Protein AF-A0A382ND07-F1 (afdb_monomer_lite)

Structure (mmCIF, N/CA/C/O backbone):
data_AF-A0A382ND07-F1
#
_entry.id   AF-A0A382ND07-F1
#
loop_
_atom_site.group_PDB
_atom_site.id
_atom_site.type_symbol
_atom_site.label_atom_id
_atom_site.label_alt_id
_atom_site.label_comp_id
_atom_site.label_asym_id
_atom_site.label_entity_id
_atom_site.label_seq_id
_atom_site.pdbx_PDB_ins_code
_atom_site.Cartn_x
_atom_site.Cartn_y
_atom_site.Cartn_z
_atom_site.occupancy
_atom_site.B_iso_or_equiv
_atom_site.auth_seq_id
_atom_site.auth_comp_id
_atom_site.auth_asym_id
_atom_site.auth_atom_id
_atom_site.pdbx_PDB_model_num
ATOM 1 N N . GLU A 1 1 ? 0.947 -8.291 6.472 1.00 79.94 1 GLU A N 1
ATOM 2 C CA . GLU A 1 1 ? 1.485 -8.394 7.854 1.00 79.94 1 GLU A CA 1
ATOM 3 C C . GLU A 1 1 ? 1.399 -7.100 8.661 1.00 79.94 1 GLU A C 1
ATOM 5 O O . GLU A 1 1 ? 1.062 -7.160 9.836 1.00 79.94 1 GLU A O 1
ATOM 10 N N . LYS A 1 2 ? 1.708 -5.933 8.076 1.00 93.88 2 LYS A N 1
ATOM 11 C CA . LYS A 1 2 ? 1.657 -4.646 8.796 1.00 93.88 2 LYS A CA 1
ATOM 12 C C . LYS A 1 2 ? 0.270 -4.010 8.889 1.00 93.88 2 LYS A C 1
ATOM 14 O O . LYS A 1 2 ? 0.090 -3.096 9.678 1.00 93.88 2 LYS A O 1
ATOM 19 N N . VAL A 1 3 ? -0.705 -4.485 8.122 1.00 98.25 3 VAL A N 1
ATOM 20 C CA . VAL A 1 3 ? -2.066 -3.942 8.151 1.00 98.25 3 VAL A CA 1
ATOM 21 C C . VAL A 1 3 ? -2.791 -4.459 9.393 1.00 98.25 3 VAL A C 1
ATOM 23 O O . VAL A 1 3 ? -3.124 -5.639 9.455 1.00 98.25 3 VAL A O 1
ATOM 26 N N . LYS A 1 4 ? -2.977 -3.579 10.379 1.00 98.56 4 LYS A N 1
ATOM 27 C CA . LYS A 1 4 ? -3.792 -3.766 11.589 1.00 98.56 4 LYS A CA 1
ATOM 28 C C . LYS A 1 4 ? -4.009 -2.420 12.274 1.00 98.56 4 LYS A C 1
ATOM 30 O O . LYS A 1 4 ? -3.319 -1.449 11.960 1.00 98.56 4 LYS A O 1
ATOM 35 N N . GLU A 1 5 ? -4.931 -2.371 13.225 1.00 98.56 5 GLU A N 1
ATOM 36 C CA . GLU A 1 5 ? -5.180 -1.170 14.019 1.00 98.56 5 GLU A CA 1
ATOM 37 C C . GLU A 1 5 ? -3.916 -0.629 14.707 1.00 98.56 5 GLU A C 1
ATOM 39 O O . GLU A 1 5 ? -3.056 -1.375 15.183 1.00 98.56 5 GLU A O 1
ATOM 44 N N . GLY A 1 6 ? -3.814 0.700 14.757 1.00 98.38 6 GLY A N 1
ATOM 45 C CA . GLY A 1 6 ? -2.758 1.410 15.470 1.00 98.38 6 GLY A CA 1
ATOM 46 C C . GLY A 1 6 ? -1.430 1.486 14.719 1.00 98.38 6 GLY A C 1
ATOM 47 O O . GLY A 1 6 ? -0.508 2.141 15.200 1.00 98.38 6 GLY A O 1
ATOM 48 N N . VAL A 1 7 ? -1.311 0.854 13.548 1.00 98.50 7 VAL A N 1
ATOM 49 C CA . VAL A 1 7 ? -0.103 0.950 12.722 1.00 98.50 7 VAL A CA 1
ATOM 50 C C . VAL A 1 7 ? -0.110 2.267 11.941 1.00 98.50 7 VAL A C 1
ATOM 52 O O . VAL A 1 7 ? -1.093 2.548 11.248 1.00 98.50 7 VAL A O 1
ATOM 55 N N . PRO A 1 8 ? 0.961 3.082 12.020 1.00 98.50 8 PRO A N 1
ATOM 56 C CA . PRO A 1 8 ? 1.132 4.230 11.141 1.00 98.50 8 PRO A CA 1
ATOM 57 C C . PRO A 1 8 ? 1.068 3.796 9.679 1.00 98.50 8 PRO A C 1
ATOM 59 O O . PRO A 1 8 ? 1.728 2.842 9.272 1.00 98.50 8 PRO A O 1
ATOM 62 N N . ASN A 1 9 ? 0.313 4.508 8.855 1.00 98.38 9 ASN A N 1
ATOM 63 C CA . ASN A 1 9 ? 0.144 4.117 7.455 1.00 98.38 9 ASN A CA 1
ATOM 64 C C . ASN A 1 9 ? 1.471 4.147 6.675 1.00 98.38 9 ASN A C 1
ATOM 66 O O . ASN A 1 9 ? 1.676 3.346 5.762 1.00 98.38 9 ASN A O 1
ATOM 70 N N . ALA A 1 10 ? 2.390 5.033 7.069 1.00 98.38 10 ALA A N 1
ATOM 71 C CA . ALA A 1 10 ? 3.747 5.089 6.537 1.00 98.38 10 ALA A CA 1
ATOM 72 C C . ALA A 1 10 ? 4.548 3.798 6.800 1.00 98.38 10 ALA A C 1
ATOM 74 O O . ALA A 1 10 ? 5.383 3.429 5.977 1.00 98.38 10 ALA A O 1
ATOM 75 N N . ASP A 1 11 ? 4.267 3.067 7.884 1.00 98.56 11 ASP A N 1
ATOM 76 C CA . ASP A 1 11 ? 4.943 1.799 8.190 1.00 98.56 11 ASP A CA 1
ATOM 77 C C . ASP A 1 11 ? 4.486 0.672 7.255 1.00 98.56 11 ASP A C 1
ATOM 79 O O . ASP A 1 11 ? 5.263 -0.235 6.948 1.00 98.56 11 ASP A O 1
ATOM 83 N N . VAL A 1 12 ? 3.235 0.722 6.780 1.00 98.38 12 VAL A N 1
ATOM 84 C CA . VAL A 1 12 ? 2.748 -0.203 5.745 1.00 98.38 12 VAL A CA 1
ATOM 85 C C . VAL A 1 12 ? 3.488 0.052 4.435 1.00 98.38 12 VAL A C 1
ATOM 87 O O . VAL A 1 12 ? 3.984 -0.892 3.823 1.00 98.38 12 VAL A O 1
ATOM 90 N N . ASP A 1 13 ? 3.631 1.322 4.047 1.00 98.50 13 ASP A N 1
ATOM 91 C CA . ASP A 1 13 ? 4.364 1.701 2.837 1.00 98.50 13 ASP A CA 1
ATOM 92 C C . ASP A 1 13 ? 5.856 1.355 2.922 1.00 98.50 13 ASP A C 1
ATOM 94 O O . ASP A 1 13 ? 6.421 0.762 2.001 1.00 98.50 13 ASP A O 1
ATOM 98 N N . SER A 1 14 ? 6.484 1.645 4.063 1.00 98.06 14 SER A N 1
ATOM 99 C CA . SER A 1 14 ? 7.884 1.309 4.321 1.00 98.06 14 SER A CA 1
ATOM 100 C C . SER A 1 14 ? 8.135 -0.195 4.224 1.00 98.06 14 SER A C 1
ATOM 102 O O . SER A 1 14 ? 9.132 -0.598 3.629 1.00 98.06 14 SER A O 1
ATOM 104 N N . ALA A 1 15 ? 7.222 -1.035 4.722 1.00 97.94 15 ALA A N 1
ATOM 105 C CA . ALA A 1 15 ? 7.379 -2.484 4.635 1.00 97.94 15 ALA A CA 1
ATOM 106 C C . ALA A 1 15 ? 7.443 -2.990 3.185 1.00 97.94 15 ALA A C 1
ATOM 108 O O . ALA A 1 15 ? 8.259 -3.857 2.882 1.00 97.94 15 ALA A O 1
ATOM 109 N N . CYS A 1 16 ? 6.638 -2.432 2.278 1.00 97.56 16 CYS A N 1
ATOM 110 C CA . CYS A 1 1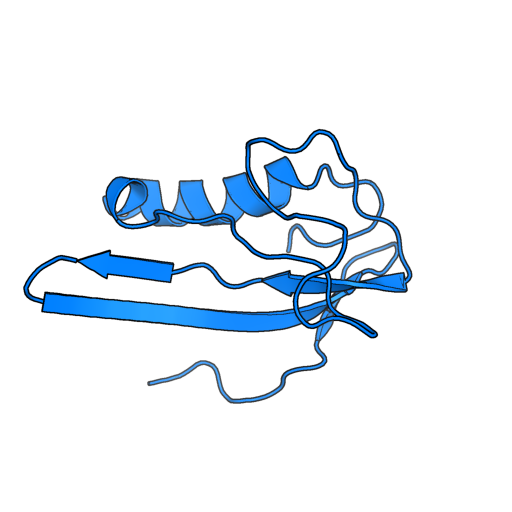6 ? 6.722 -2.760 0.855 1.00 97.56 16 CYS A CA 1
ATOM 111 C C . CYS A 1 16 ? 7.996 -2.197 0.207 1.00 97.56 16 CYS A C 1
ATOM 113 O O . CYS A 1 16 ? 8.670 -2.900 -0.549 1.00 97.56 16 CYS A O 1
ATOM 115 N N . ARG A 1 17 ? 8.358 -0.947 0.520 1.00 97.75 17 ARG A N 1
ATOM 116 C CA . ARG A 1 17 ? 9.558 -0.304 -0.037 1.00 97.75 17 ARG A CA 1
ATOM 117 C C . ARG A 1 17 ? 10.849 -1.002 0.358 1.00 97.75 17 ARG A C 1
ATOM 119 O O . ARG A 1 17 ? 11.714 -1.146 -0.499 1.00 97.75 17 ARG A O 1
ATOM 126 N N . GLU A 1 18 ? 10.996 -1.439 1.607 1.00 98.00 18 GLU A N 1
ATOM 127 C CA . GLU A 1 18 ? 12.226 -2.104 2.056 1.00 98.00 18 GLU A CA 1
ATOM 128 C C . GLU A 1 18 ? 12.437 -3.445 1.335 1.00 98.00 18 GLU A C 1
ATOM 130 O O . GLU A 1 18 ? 13.544 -3.702 0.872 1.00 98.00 18 GLU A O 1
ATOM 135 N N . VAL A 1 19 ? 11.377 -4.228 1.092 1.00 97.56 19 VAL A N 1
ATOM 136 C CA . VAL A 1 19 ? 11.466 -5.459 0.278 1.00 97.56 19 VAL A CA 1
ATOM 137 C C . VAL A 1 19 ? 11.962 -5.156 -1.140 1.00 97.56 19 VAL A C 1
ATOM 139 O O . VAL A 1 19 ? 12.851 -5.829 -1.661 1.00 97.56 19 VAL A O 1
ATOM 142 N N . LEU A 1 20 ? 11.420 -4.114 -1.777 1.00 97.44 20 LEU A N 1
ATOM 143 C 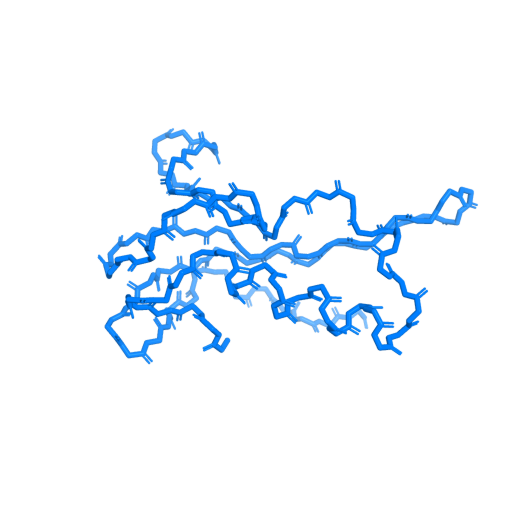CA . LEU A 1 20 ? 11.838 -3.724 -3.127 1.00 97.44 20 LEU A CA 1
ATOM 144 C C . LEU A 1 20 ? 13.249 -3.131 -3.150 1.00 97.44 20 LEU A C 1
ATOM 146 O O . LEU A 1 20 ? 13.995 -3.347 -4.101 1.00 97.44 20 LEU A O 1
ATOM 150 N N . LYS A 1 21 ? 13.647 -2.417 -2.101 1.00 97.81 21 LYS A N 1
ATOM 151 C CA . LYS A 1 21 ? 14.997 -1.875 -1.934 1.00 97.81 21 LYS A CA 1
ATOM 152 C C . LYS A 1 21 ? 16.042 -2.970 -1.777 1.00 97.81 21 LYS A C 1
ATOM 154 O O . LYS A 1 21 ? 17.077 -2.888 -2.432 1.00 97.81 21 LYS A O 1
ATOM 159 N N . GLU A 1 22 ? 15.764 -4.004 -0.987 1.00 98.06 22 GLU A N 1
ATOM 160 C CA . GLU A 1 22 ? 16.626 -5.188 -0.870 1.00 98.06 22 GLU A CA 1
ATOM 161 C C . GLU A 1 22 ? 16.806 -5.901 -2.219 1.00 98.06 22 GLU A C 1
ATOM 163 O O . GLU A 1 22 ? 17.886 -6.410 -2.514 1.00 98.06 22 GLU A O 1
ATOM 168 N N . ALA A 1 23 ? 15.784 -5.860 -3.080 1.00 97.12 23 ALA A N 1
ATOM 169 C CA . ALA A 1 23 ? 15.841 -6.366 -4.451 1.00 97.12 23 ALA A CA 1
ATOM 170 C C . ALA A 1 23 ? 16.475 -5.390 -5.470 1.00 97.12 23 ALA A C 1
ATOM 172 O O . ALA A 1 23 ? 16.567 -5.722 -6.651 1.00 97.12 23 ALA A O 1
ATOM 173 N N . GLY A 1 24 ? 16.901 -4.190 -5.056 1.00 97.75 24 GLY A N 1
ATOM 174 C CA . GLY A 1 24 ? 17.469 -3.172 -5.951 1.00 97.75 24 GLY A CA 1
ATOM 175 C C . GLY A 1 24 ? 16.443 -2.454 -6.840 1.00 97.75 24 GLY A C 1
ATOM 176 O O . GLY A 1 24 ? 16.814 -1.869 -7.854 1.00 97.75 24 GLY A O 1
ATOM 177 N N . LEU A 1 25 ? 15.161 -2.491 -6.473 1.00 97.31 25 LEU A N 1
ATOM 178 C CA . LEU A 1 25 ? 14.025 -1.974 -7.248 1.00 97.31 25 LEU A CA 1
ATOM 179 C C . LEU A 1 25 ? 13.348 -0.747 -6.612 1.00 97.31 25 LEU A C 1
ATOM 181 O O . LEU A 1 25 ? 12.293 -0.328 -7.083 1.00 97.31 25 LEU A O 1
ATOM 185 N N . ALA A 1 26 ? 13.927 -0.156 -5.560 1.00 95.25 26 ALA A N 1
ATOM 186 C CA . ALA A 1 26 ? 13.317 0.961 -4.823 1.00 95.25 26 ALA A CA 1
ATOM 187 C C . ALA A 1 26 ? 12.893 2.133 -5.727 1.00 95.25 26 ALA A C 1
ATOM 189 O O . ALA A 1 26 ? 11.762 2.601 -5.636 1.00 95.25 26 ALA A O 1
ATOM 190 N N . GLU A 1 27 ? 13.778 2.562 -6.631 1.00 96.56 27 GLU A N 1
ATOM 191 C CA . GLU A 1 27 ? 13.533 3.696 -7.538 1.00 96.56 27 GLU A CA 1
ATOM 192 C C . GLU A 1 27 ? 12.434 3.412 -8.574 1.00 96.56 27 GLU A C 1
ATOM 194 O O . GLU A 1 27 ? 11.846 4.331 -9.139 1.00 96.56 27 GLU A O 1
ATOM 199 N N . ALA A 1 28 ? 12.132 2.135 -8.821 1.00 97.69 28 ALA A N 1
ATOM 200 C CA . ALA A 1 28 ? 11.098 1.716 -9.759 1.00 97.69 28 ALA A CA 1
ATOM 201 C C . ALA A 1 28 ? 9.697 1.633 -9.114 1.00 97.69 28 ALA A C 1
ATOM 203 O O . ALA A 1 28 ? 8.718 1.393 -9.825 1.00 97.69 28 ALA A O 1
ATOM 204 N N . PHE A 1 29 ? 9.582 1.858 -7.797 1.00 98.00 29 PHE A N 1
ATOM 205 C CA . PHE A 1 29 ? 8.313 1.930 -7.067 1.00 98.00 29 PHE A CA 1
ATOM 206 C C . PHE A 1 29 ? 7.909 3.382 -6.772 1.00 98.00 29 PHE A C 1
ATOM 208 O O . PHE A 1 29 ? 8.259 3.974 -5.748 1.00 98.00 29 PHE A O 1
ATOM 215 N N . THR A 1 30 ? 7.144 3.960 -7.696 1.00 96.44 30 THR A N 1
ATOM 216 C CA . THR A 1 30 ? 6.964 5.417 -7.826 1.00 96.44 30 THR A CA 1
ATOM 217 C C . THR A 1 30 ? 5.688 5.987 -7.202 1.00 96.44 30 THR A C 1
ATOM 219 O O . THR A 1 30 ? 5.480 7.198 -7.242 1.00 96.44 30 THR A O 1
ATOM 222 N N . HIS A 1 31 ? 4.830 5.155 -6.614 1.00 97.69 31 HIS A N 1
ATOM 223 C CA . HIS A 1 31 ? 3.573 5.570 -5.982 1.00 97.69 31 HIS A CA 1
ATOM 224 C C . HIS A 1 31 ? 3.486 5.071 -4.535 1.00 97.69 31 HIS A C 1
ATOM 226 O O . HIS A 1 31 ? 4.354 4.324 -4.088 1.00 97.69 31 HIS A O 1
ATOM 232 N N . GLY A 1 32 ? 2.472 5.514 -3.785 1.00 97.31 32 GLY A N 1
ATOM 233 C CA . GLY A 1 32 ? 2.180 4.973 -2.453 1.00 97.31 32 GLY A CA 1
ATOM 234 C C . GLY A 1 32 ? 1.727 3.514 -2.521 1.00 97.31 32 GLY A C 1
ATOM 235 O O . GLY A 1 32 ? 1.269 3.046 -3.558 1.00 97.31 32 GLY A O 1
ATOM 236 N N . THR A 1 33 ? 1.843 2.799 -1.412 1.00 98.38 33 THR A N 1
ATOM 237 C CA . THR A 1 33 ? 1.462 1.385 -1.306 1.00 98.38 33 THR A CA 1
ATOM 238 C C . THR A 1 33 ? -0.042 1.136 -1.380 1.00 98.38 33 THR A C 1
ATOM 240 O O . THR A 1 33 ? -0.428 -0.000 -1.611 1.00 98.38 33 THR A O 1
ATOM 243 N N . GLY A 1 34 ? -0.896 2.145 -1.217 1.00 98.44 34 GLY A N 1
ATOM 244 C CA . GLY A 1 34 ? -2.338 1.983 -1.410 1.00 98.44 34 GLY A CA 1
ATOM 245 C C . GLY A 1 34 ? -3.166 3.136 -0.861 1.00 98.44 34 GLY A C 1
ATOM 246 O O . GLY A 1 34 ? -2.634 4.190 -0.489 1.00 98.44 34 GLY A O 1
ATOM 247 N N . HIS A 1 35 ? -4.476 2.937 -0.807 1.00 98.75 35 HIS A N 1
ATOM 248 C CA . HIS A 1 35 ? -5.460 3.945 -0.413 1.00 98.75 35 HIS A CA 1
ATOM 249 C C . HIS A 1 35 ? -6.738 3.308 0.147 1.00 98.75 35 HIS A C 1
ATOM 251 O O . HIS A 1 35 ? -6.940 2.102 0.042 1.00 98.75 35 HIS A O 1
ATOM 257 N N . GLY A 1 36 ? -7.618 4.112 0.743 1.00 98.62 36 GLY A N 1
ATOM 258 C CA . GLY A 1 36 ? -8.945 3.678 1.159 1.00 98.62 36 GLY A CA 1
ATOM 259 C C . GLY A 1 36 ? -9.856 3.447 -0.042 1.00 98.62 36 GLY A C 1
ATOM 260 O O . GLY A 1 36 ? -9.700 4.101 -1.080 1.00 98.62 36 GLY A O 1
ATOM 261 N N . VAL A 1 37 ? -10.808 2.526 0.106 1.00 98.44 37 VAL A N 1
ATOM 262 C CA . VAL A 1 37 ? -11.856 2.282 -0.891 1.00 98.44 37 VAL A CA 1
ATOM 263 C C . VAL A 1 37 ? -13.213 2.137 -0.210 1.00 98.44 37 VAL A C 1
ATOM 265 O O . VAL A 1 37 ? -13.337 1.452 0.807 1.00 98.44 37 VAL A O 1
ATOM 268 N N . GLY A 1 38 ? -14.238 2.746 -0.795 1.00 97.88 38 GLY A N 1
ATOM 269 C CA . GLY A 1 38 ? -15.582 2.734 -0.231 1.00 97.88 38 GLY A CA 1
ATOM 270 C C . GLY A 1 38 ? -16.617 3.214 -1.234 1.00 97.88 38 GLY A C 1
ATOM 271 O O . GLY A 1 38 ? -16.917 2.514 -2.201 1.00 97.88 38 GLY A O 1
ATOM 272 N N . LEU A 1 39 ? -17.193 4.393 -0.991 1.00 97.69 39 LEU A N 1
ATOM 273 C CA . LEU A 1 39 ? -18.082 5.022 -1.974 1.00 97.69 39 LEU A CA 1
ATOM 274 C C . LEU A 1 39 ? -17.280 5.570 -3.153 1.00 97.69 39 LEU A C 1
ATOM 276 O O . LEU A 1 39 ? -17.747 5.497 -4.291 1.00 97.69 39 LEU A O 1
ATOM 280 N N . ASP A 1 40 ? -16.078 6.070 -2.872 1.00 98.19 40 ASP A N 1
ATOM 281 C CA . ASP A 1 40 ? -15.122 6.485 -3.882 1.00 98.19 40 ASP A CA 1
ATOM 282 C C . ASP A 1 40 ? -14.033 5.423 -4.055 1.00 98.19 40 ASP A C 1
ATOM 284 O O . ASP A 1 40 ? -13.629 4.728 -3.119 1.00 98.19 40 ASP A O 1
ATOM 288 N N . ILE A 1 41 ? -13.537 5.308 -5.291 1.00 98.12 41 ILE A N 1
ATOM 289 C CA . ILE A 1 41 ? -12.430 4.396 -5.607 1.00 98.12 41 ILE A CA 1
ATOM 290 C C . ILE A 1 41 ? -11.132 4.827 -4.918 1.00 98.12 41 ILE A C 1
ATOM 292 O O . ILE A 1 41 ? -10.310 3.989 -4.586 1.00 98.12 41 ILE A O 1
ATOM 296 N N . HIS A 1 42 ? -10.962 6.126 -4.675 1.00 98.31 42 HIS A N 1
ATOM 297 C CA . HIS A 1 42 ? -9.853 6.666 -3.903 1.00 98.31 42 HIS A CA 1
ATOM 298 C C . HIS A 1 42 ? -10.422 7.518 -2.776 1.00 98.31 42 HIS A C 1
ATOM 300 O O . HIS A 1 42 ? -10.847 8.651 -3.001 1.00 98.31 42 HIS A O 1
ATOM 306 N N . GLU A 1 43 ? -10.399 6.985 -1.563 1.00 98.19 43 GLU A N 1
ATOM 307 C CA . GLU A 1 43 ? -10.771 7.708 -0.352 1.00 98.19 43 GLU A CA 1
ATOM 308 C C . GLU A 1 43 ? -9.705 7.542 0.738 1.00 98.19 43 GLU A C 1
ATOM 310 O O . GLU A 1 43 ? -8.692 6.857 0.574 1.00 98.19 43 GLU A O 1
ATOM 315 N N . ALA A 1 44 ? -9.891 8.241 1.856 1.00 97.38 44 ALA A N 1
ATOM 316 C CA . ALA A 1 44 ? -9.002 8.095 2.996 1.00 97.38 44 ALA A CA 1
ATOM 317 C C . ALA A 1 44 ? -9.147 6.690 3.627 1.00 97.38 44 ALA A C 1
ATOM 319 O O . ALA A 1 44 ? -10.249 6.149 3.675 1.00 97.38 44 ALA A O 1
ATOM 320 N N . PRO A 1 45 ? -8.073 6.126 4.198 1.00 97.62 45 PRO A N 1
ATOM 321 C CA . PRO A 1 45 ? -6.773 6.760 4.367 1.00 97.62 45 PRO A CA 1
ATOM 322 C C . PRO A 1 45 ? -5.783 6.413 3.242 1.00 97.62 45 PRO A C 1
ATOM 324 O O . PRO A 1 45 ? -5.889 5.377 2.598 1.00 97.62 45 PRO A O 1
ATOM 327 N N . THR A 1 46 ? -4.756 7.239 3.049 1.00 97.81 46 THR A N 1
ATOM 328 C CA . THR A 1 46 ? -3.656 6.925 2.120 1.00 97.81 46 THR A CA 1
ATOM 329 C C . THR A 1 46 ? -2.594 6.073 2.813 1.00 97.81 46 THR A C 1
ATOM 331 O O . THR A 1 46 ? -2.223 6.360 3.954 1.00 97.81 46 THR A O 1
ATOM 334 N N . LEU A 1 47 ? -2.042 5.076 2.120 1.00 98.19 47 LEU A N 1
ATOM 335 C CA . LEU A 1 47 ? -0.877 4.300 2.551 1.00 98.19 47 LEU A CA 1
ATOM 336 C C . LEU A 1 47 ? 0.354 4.769 1.770 1.00 98.19 47 LEU A C 1
ATOM 338 O O . LEU A 1 47 ? 0.637 4.308 0.668 1.00 98.19 47 LEU A O 1
ATOM 342 N N . SER A 1 48 ? 1.075 5.744 2.318 1.00 97.44 48 SER A N 1
ATOM 343 C CA . SER A 1 48 ? 2.298 6.283 1.711 1.00 97.44 48 SER A CA 1
ATOM 344 C C . SER A 1 48 ? 3.264 6.764 2.786 1.00 97.44 48 SER A C 1
ATOM 346 O O . SER A 1 48 ? 2.826 7.144 3.867 1.00 97.44 48 SER A O 1
ATOM 348 N N . GLY A 1 49 ? 4.559 6.841 2.486 1.00 95.56 49 GLY A N 1
ATOM 349 C CA . GLY A 1 49 ? 5.553 7.392 3.414 1.00 95.56 49 GLY A CA 1
ATOM 350 C C . GLY A 1 49 ? 5.379 8.880 3.766 1.00 95.56 49 GLY A C 1
ATOM 351 O O . GLY A 1 49 ? 6.111 9.382 4.611 1.00 95.56 49 GLY A O 1
ATOM 352 N N . LEU A 1 50 ? 4.441 9.596 3.132 1.00 95.38 50 LEU A N 1
ATOM 353 C CA . LEU A 1 50 ? 4.194 11.026 3.364 1.00 95.38 50 LEU A CA 1
ATOM 354 C C . LEU A 1 50 ? 3.025 11.308 4.319 1.00 95.38 50 LEU A C 1
ATOM 356 O O . LEU A 1 50 ? 2.836 12.455 4.722 1.00 95.38 50 LEU A O 1
ATOM 360 N N . THR A 1 51 ? 2.215 10.302 4.654 1.00 95.50 51 THR A N 1
ATOM 361 C CA . THR A 1 51 ? 1.062 10.491 5.543 1.00 95.50 51 THR A CA 1
ATOM 362 C C . THR A 1 51 ? 1.465 10.475 7.019 1.00 95.50 51 THR A C 1
ATOM 364 O O . THR A 1 51 ? 2.444 9.841 7.410 1.00 95.50 51 THR A O 1
ATOM 367 N N . THR A 1 52 ? 0.658 11.127 7.853 1.00 96.00 52 THR A N 1
ATOM 368 C CA . THR A 1 52 ? 0.741 11.069 9.321 1.00 96.00 52 THR A CA 1
ATOM 369 C C . THR A 1 52 ? -0.394 10.252 9.943 1.00 96.00 52 THR A C 1
ATOM 371 O O . THR A 1 52 ? -0.532 10.221 11.164 1.00 96.00 52 THR A O 1
ATOM 374 N N . ASP A 1 53 ? -1.235 9.628 9.116 1.00 96.62 53 ASP A N 1
ATOM 375 C CA . ASP A 1 53 ? -2.392 8.862 9.570 1.00 96.62 53 ASP A CA 1
ATOM 376 C C . ASP A 1 53 ? -2.003 7.519 10.201 1.00 96.62 53 ASP A C 1
ATOM 378 O O . ASP A 1 53 ? -0.911 6.975 10.011 1.00 96.62 53 ASP A O 1
ATOM 382 N N . THR A 1 54 ? -2.947 6.960 10.953 1.00 98.38 54 THR A N 1
ATOM 383 C CA . THR A 1 54 ? -2.842 5.646 11.589 1.00 98.38 54 THR A CA 1
ATOM 384 C C . THR A 1 54 ? -4.057 4.805 11.228 1.00 98.38 54 THR A C 1
ATOM 386 O O . THR A 1 54 ? -5.190 5.297 11.284 1.00 98.38 54 THR A O 1
ATOM 389 N N . LEU A 1 55 ? -3.816 3.536 10.903 1.00 98.56 55 LEU A N 1
ATOM 390 C CA . LEU A 1 55 ? -4.853 2.572 10.574 1.00 98.56 55 LEU A CA 1
ATOM 391 C C . LEU A 1 55 ? -5.804 2.351 11.754 1.00 98.56 55 LEU A C 1
ATOM 393 O O . LEU A 1 55 ? -5.387 2.242 12.910 1.00 98.56 55 LEU A O 1
ATOM 397 N N . ARG A 1 56 ? -7.093 2.226 11.447 1.00 98.56 56 ARG A N 1
ATOM 398 C CA . ARG A 1 56 ? -8.170 1.923 12.397 1.00 98.56 56 ARG A CA 1
ATOM 399 C C . ARG A 1 56 ? -8.936 0.696 11.930 1.00 98.56 56 ARG A C 1
ATOM 401 O O . ARG A 1 56 ? -9.189 0.556 10.734 1.00 98.56 56 ARG A O 1
ATOM 408 N N . ALA A 1 57 ? -9.330 -0.168 12.864 1.00 98.69 57 ALA A N 1
ATOM 409 C CA . ALA A 1 57 ? -10.176 -1.307 12.535 1.00 98.69 57 ALA A CA 1
ATOM 410 C C . ALA A 1 57 ? -11.472 -0.857 11.832 1.00 98.69 57 ALA A C 1
ATOM 412 O O . ALA A 1 57 ? -12.033 0.198 12.132 1.00 98.69 57 ALA A O 1
ATOM 413 N N . GLY A 1 58 ? -11.922 -1.655 10.864 1.00 98.56 58 GLY A N 1
ATOM 414 C CA . GLY A 1 58 ? -13.075 -1.374 10.008 1.00 98.56 58 GLY A CA 1
ATOM 415 C C . GLY A 1 58 ? -12.765 -0.550 8.755 1.00 98.56 58 GLY A C 1
ATOM 416 O O . GLY A 1 58 ? -13.610 -0.490 7.867 1.00 98.56 58 GLY A O 1
ATOM 417 N N . GLN A 1 59 ? -11.576 0.053 8.637 1.00 98.69 59 GLN A N 1
ATOM 418 C CA . GLN A 1 59 ? -11.155 0.675 7.378 1.00 98.69 59 GLN A CA 1
ATOM 419 C C . GLN A 1 59 ? -10.954 -0.385 6.294 1.00 98.69 59 GLN A C 1
ATOM 421 O O . GLN A 1 59 ? -10.443 -1.470 6.573 1.00 98.69 59 GLN A O 1
ATOM 426 N N . VAL A 1 60 ? -11.311 -0.049 5.057 1.00 98.75 60 VAL A N 1
ATOM 427 C CA . VAL A 1 60 ? -11.046 -0.877 3.878 1.00 98.75 60 VAL A CA 1
ATOM 428 C C . VAL A 1 60 ? -9.996 -0.172 3.035 1.00 98.75 60 VAL A C 1
ATOM 430 O O . VAL A 1 60 ? -10.176 0.990 2.677 1.00 98.75 60 VAL A O 1
ATOM 433 N N . VAL A 1 61 ? -8.883 -0.850 2.759 1.00 98.81 61 VAL A N 1
ATOM 434 C CA . VAL A 1 61 ? -7.737 -0.272 2.043 1.00 98.81 61 VAL A CA 1
ATOM 435 C C . VAL A 1 61 ? -7.209 -1.218 0.972 1.00 98.81 61 VAL A C 1
ATOM 437 O O . VAL A 1 61 ? -7.304 -2.440 1.110 1.00 98.81 61 VAL A O 1
ATOM 440 N N . THR A 1 62 ? -6.624 -0.653 -0.078 1.00 98.81 62 THR A N 1
ATOM 441 C CA . THR A 1 62 ? -5.795 -1.371 -1.044 1.00 98.81 62 THR A CA 1
ATOM 442 C C . THR A 1 62 ? -4.377 -1.542 -0.495 1.00 98.81 62 THR A C 1
ATOM 444 O O . THR A 1 62 ? -3.874 -0.710 0.263 1.00 98.81 62 THR A O 1
ATOM 447 N N . VAL A 1 63 ? -3.724 -2.643 -0.858 1.00 98.50 63 VAL A N 1
ATOM 448 C CA . VAL A 1 63 ? -2.281 -2.859 -0.698 1.00 98.50 63 VAL A CA 1
ATOM 449 C C . VAL A 1 63 ? -1.758 -3.321 -2.046 1.00 98.50 63 VAL A C 1
ATOM 451 O O . VAL A 1 63 ? -2.030 -4.442 -2.469 1.00 98.50 63 VAL A O 1
ATOM 454 N N . GLU A 1 64 ? -1.044 -2.435 -2.729 1.00 98.31 64 GLU A N 1
ATOM 455 C CA . GLU A 1 64 ? -0.788 -2.522 -4.162 1.00 98.31 64 GLU A CA 1
ATOM 456 C C . GLU A 1 64 ? 0.643 -2.149 -4.589 1.00 98.31 64 GLU A C 1
ATOM 458 O O . GLU A 1 64 ? 0.824 -1.343 -5.502 1.00 98.31 64 GLU A O 1
ATOM 463 N N . PRO A 1 65 ? 1.707 -2.704 -3.979 1.00 97.81 65 PRO A N 1
ATOM 464 C CA . PRO A 1 65 ? 3.069 -2.405 -4.413 1.00 97.81 65 PRO A CA 1
ATOM 465 C C . PRO A 1 65 ? 3.268 -2.720 -5.905 1.00 97.81 65 PRO A C 1
ATOM 467 O O . PRO A 1 65 ? 2.849 -3.768 -6.409 1.00 97.81 65 PRO A O 1
ATOM 470 N N . GLY A 1 66 ? 3.935 -1.804 -6.610 1.00 97.62 66 GLY A N 1
ATOM 471 C CA . GLY A 1 66 ? 4.159 -1.899 -8.049 1.00 97.62 66 GLY A CA 1
ATOM 472 C C . GLY A 1 66 ? 5.559 -1.458 -8.455 1.00 97.62 66 GLY A C 1
ATOM 473 O O . GLY A 1 66 ? 6.093 -0.490 -7.927 1.00 97.62 66 GLY A O 1
ATOM 474 N N . VAL A 1 67 ? 6.151 -2.168 -9.410 1.00 98.31 67 VAL A N 1
ATOM 475 C CA . VAL A 1 67 ? 7.464 -1.862 -9.987 1.00 98.31 67 VAL A CA 1
ATOM 476 C C . VAL A 1 67 ? 7.297 -1.634 -11.478 1.00 98.31 67 VAL A C 1
ATOM 478 O O . VAL A 1 67 ? 6.725 -2.476 -12.174 1.00 98.31 67 VAL A O 1
ATOM 481 N N . TYR A 1 68 ? 7.834 -0.521 -11.973 1.00 98.00 68 TYR A N 1
ATOM 482 C CA . TYR A 1 68 ? 7.759 -0.148 -13.383 1.00 98.00 68 TYR A CA 1
ATOM 483 C C . TYR A 1 68 ? 9.150 0.202 -13.894 1.00 98.00 68 TYR A C 1
ATOM 485 O O . TYR A 1 68 ? 9.780 1.151 -13.431 1.00 98.00 68 TYR A O 1
ATOM 493 N N . LEU A 1 69 ? 9.624 -0.577 -14.861 1.00 96.94 69 LEU A N 1
ATOM 494 C CA . LEU A 1 69 ? 10.906 -0.376 -15.514 1.00 96.94 69 LEU A CA 1
ATOM 495 C C . LEU A 1 69 ? 10.646 0.150 -16.929 1.00 96.94 69 LEU A C 1
ATOM 497 O O . LEU A 1 69 ? 10.028 -0.562 -17.733 1.00 96.94 69 LEU A O 1
ATOM 501 N N . PRO A 1 70 ? 11.096 1.380 -17.245 1.00 95.12 70 PRO A N 1
ATOM 502 C CA . PRO A 1 70 ? 11.006 1.916 -18.596 1.00 95.12 70 PRO A CA 1
ATOM 503 C C . PRO A 1 70 ? 11.539 0.917 -19.623 1.00 95.12 70 PRO A C 1
ATOM 505 O O . PRO A 1 70 ? 12.508 0.207 -19.362 1.00 95.12 70 PRO A O 1
ATOM 508 N N . ASP A 1 71 ? 10.865 0.838 -20.768 1.00 96.00 71 ASP A N 1
ATOM 509 C CA . ASP A 1 71 ? 11.222 -0.017 -21.909 1.00 96.00 71 ASP A CA 1
ATOM 510 C C . ASP A 1 71 ? 11.168 -1.542 -21.669 1.00 96.00 71 ASP A C 1
ATOM 512 O O . ASP A 1 71 ? 11.345 -2.314 -22.611 1.00 96.00 71 ASP A O 1
ATOM 516 N N . VAL A 1 72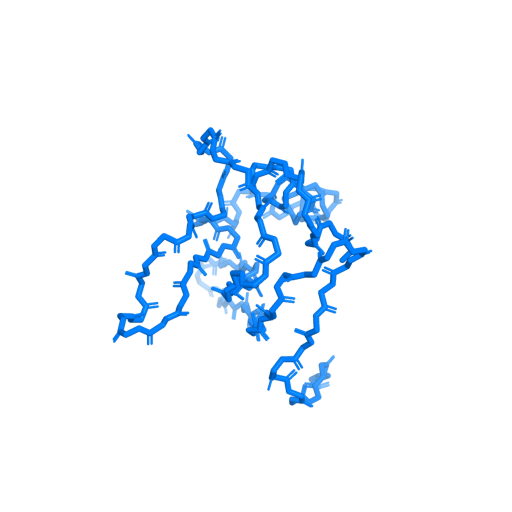 ? 10.863 -1.994 -20.447 1.00 96.81 72 VAL A N 1
ATOM 517 C CA . VAL A 1 72 ? 10.705 -3.418 -20.100 1.00 96.81 72 VAL A CA 1
ATOM 518 C C . VAL A 1 72 ? 9.243 -3.753 -19.814 1.00 96.81 72 VAL A C 1
ATOM 520 O O . VAL A 1 72 ? 8.703 -4.706 -20.373 1.00 96.81 72 VAL A O 1
ATOM 523 N N . GLY A 1 73 ? 8.593 -2.974 -18.945 1.00 96.50 73 GLY A N 1
ATOM 524 C CA . GLY A 1 73 ? 7.227 -3.223 -18.487 1.00 96.50 73 GLY A CA 1
ATOM 525 C C . GLY A 1 73 ? 7.061 -2.971 -16.990 1.00 96.50 73 GLY A C 1
ATOM 526 O O . GLY A 1 73 ? 7.874 -2.297 -16.359 1.00 96.50 73 GLY A O 1
ATOM 527 N N . GLY A 1 74 ? 5.999 -3.515 -16.402 1.00 96.81 74 GLY A N 1
ATOM 528 C CA . GLY A 1 74 ? 5.756 -3.378 -14.972 1.00 96.81 74 GLY A CA 1
ATOM 529 C C . GLY A 1 74 ? 4.838 -4.450 -14.415 1.00 96.81 74 GLY A C 1
ATOM 530 O O . GLY A 1 74 ? 4.092 -5.097 -15.150 1.00 96.81 74 GLY A O 1
ATOM 531 N N . VAL A 1 75 ? 4.913 -4.625 -13.101 1.00 96.88 75 VAL A N 1
ATOM 532 C CA . VAL A 1 75 ? 4.078 -5.549 -12.335 1.00 96.88 75 VAL A CA 1
ATOM 533 C C . VAL A 1 75 ? 3.556 -4.804 -11.121 1.00 96.88 75 VAL A C 1
ATOM 535 O O . VAL A 1 75 ? 4.321 -4.144 -10.422 1.00 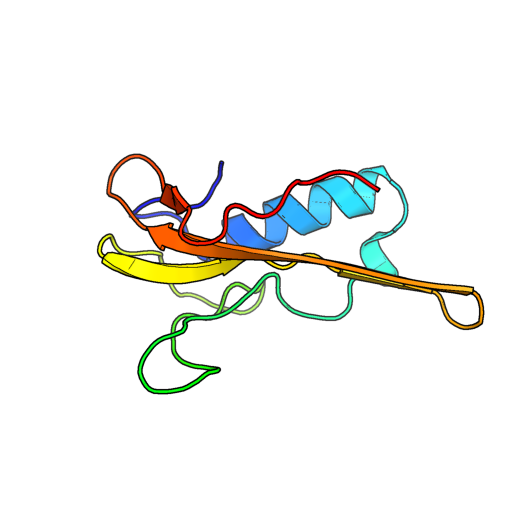96.88 75 VAL A O 1
ATOM 538 N N . ARG A 1 76 ? 2.257 -4.937 -10.862 1.00 97.69 76 ARG A N 1
ATOM 539 C CA . ARG A 1 76 ? 1.614 -4.500 -9.626 1.00 97.69 76 ARG A CA 1
ATOM 540 C C . ARG A 1 76 ? 0.760 -5.641 -9.114 1.00 97.69 76 ARG A C 1
ATOM 542 O O . ARG A 1 76 ? 0.060 -6.278 -9.901 1.00 97.69 76 ARG A O 1
ATOM 549 N N . TRP A 1 77 ? 0.839 -5.887 -7.815 1.00 96.94 77 TRP A N 1
ATOM 550 C CA . TRP A 1 77 ? -0.032 -6.843 -7.152 1.00 96.94 77 TRP A CA 1
ATOM 551 C C . TRP A 1 77 ? -0.900 -6.111 -6.150 1.00 96.94 77 TRP A C 1
ATOM 553 O O . TRP A 1 77 ? -0.358 -5.568 -5.199 1.00 96.94 77 TRP A O 1
ATOM 563 N N . GLU A 1 78 ? -2.214 -6.119 -6.354 1.00 98.19 78 GLU A N 1
ATOM 564 C CA . GLU A 1 78 ? -3.173 -5.399 -5.519 1.00 98.19 78 GLU A CA 1
ATOM 565 C C . GLU A 1 78 ? -4.126 -6.358 -4.808 1.00 98.19 78 GLU A C 1
ATOM 567 O O . GLU A 1 78 ? -4.696 -7.263 -5.423 1.00 98.19 78 GLU A O 1
ATOM 572 N N . ASP A 1 79 ? -4.319 -6.120 -3.514 1.00 98.50 79 ASP A N 1
ATOM 573 C CA . ASP A 1 79 ? -5.427 -6.6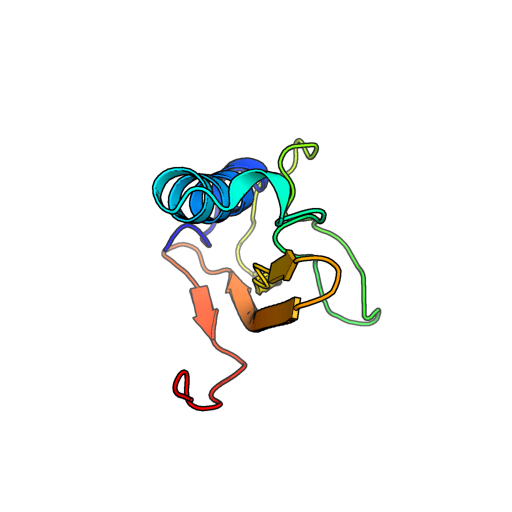71 -2.746 1.00 98.50 79 ASP A CA 1
ATOM 574 C C . ASP A 1 79 ? -6.214 -5.574 -2.046 1.00 98.50 79 ASP A C 1
ATOM 576 O O . ASP A 1 79 ? -5.645 -4.585 -1.589 1.00 98.50 79 ASP A O 1
ATOM 580 N N . THR A 1 80 ? -7.509 -5.814 -1.864 1.00 98.69 80 THR A N 1
ATOM 581 C CA . THR A 1 80 ? -8.352 -5.034 -0.960 1.00 98.69 80 THR A CA 1
ATOM 582 C C . THR A 1 80 ? -8.525 -5.800 0.344 1.00 98.69 80 THR A C 1
ATOM 584 O O . THR A 1 80 ? -8.868 -6.987 0.338 1.00 98.69 80 THR A O 1
ATOM 587 N N . VAL A 1 81 ? -8.305 -5.125 1.471 1.00 98.69 81 VAL A N 1
ATOM 588 C CA . VAL A 1 81 ? -8.376 -5.729 2.803 1.00 98.69 81 VAL A CA 1
ATOM 589 C C . VAL A 1 81 ? -9.176 -4.869 3.777 1.00 98.69 81 VAL A C 1
ATOM 591 O O . VAL A 1 81 ? -9.153 -3.642 3.699 1.00 98.69 81 VAL A O 1
ATOM 594 N N . ILE A 1 82 ? -9.842 -5.517 4.732 1.00 98.75 82 ILE A N 1
ATOM 595 C CA . ILE A 1 82 ? -10.426 -4.867 5.908 1.00 98.75 82 ILE A CA 1
ATOM 596 C C . ILE A 1 82 ? -9.386 -4.880 7.026 1.00 98.75 82 ILE A C 1
ATOM 598 O O . ILE A 1 82 ? -8.860 -5.932 7.389 1.00 98.75 82 ILE A O 1
ATOM 602 N N . VAL A 1 83 ? -9.097 -3.719 7.603 1.00 98.81 83 VAL A N 1
ATOM 603 C CA . VAL A 1 83 ? -8.260 -3.593 8.798 1.00 98.81 83 VAL A CA 1
ATOM 604 C C . VAL A 1 83 ? -9.023 -4.137 10.003 1.00 98.81 83 VAL A C 1
ATOM 606 O O . VAL A 1 83 ? -10.170 -3.770 10.246 1.00 98.81 83 VAL A O 1
ATOM 609 N N . THR A 1 84 ? -8.374 -4.969 10.806 1.00 98.69 84 THR A N 1
ATOM 610 C CA . THR A 1 84 ? -8.903 -5.468 12.083 1.00 98.69 84 THR A CA 1
ATOM 611 C C . THR A 1 84 ? -7.975 -5.052 13.223 1.00 98.69 84 THR A C 1
ATOM 613 O O . THR A 1 84 ? -6.859 -4.581 12.990 1.00 98.69 84 THR A O 1
ATOM 616 N N . GLU A 1 85 ? -8.402 -5.253 14.466 1.00 98.31 85 GLU A N 1
ATOM 617 C CA . GLU A 1 85 ? -7.580 -4.948 15.641 1.00 98.31 85 GLU A CA 1
ATOM 618 C C . GLU A 1 85 ? -6.244 -5.725 15.646 1.00 98.31 85 GLU A C 1
ATOM 620 O O . GLU A 1 85 ? -5.202 -5.188 16.022 1.00 98.31 85 GLU A O 1
ATOM 625 N N . GLN A 1 86 ? -6.244 -6.992 15.209 1.00 97.25 86 GLN A N 1
ATOM 626 C CA . GLN A 1 86 ? -5.070 -7.876 15.289 1.00 97.25 86 GLN A CA 1
ATOM 627 C C . GLN A 1 86 ? -4.380 -8.143 13.940 1.00 97.25 86 GLN A C 1
ATOM 629 O O . GLN A 1 86 ? -3.305 -8.745 13.914 1.00 97.25 86 GLN A O 1
ATOM 634 N N . GLY A 1 87 ? -4.953 -7.694 12.824 1.00 98.25 87 GLY A N 1
ATOM 635 C CA . GLY A 1 87 ? -4.475 -8.011 11.477 1.00 98.25 87 GLY A CA 1
ATOM 636 C C . GLY A 1 87 ? -5.344 -7.391 10.388 1.00 98.25 87 GLY A C 1
ATOM 637 O O . GLY A 1 87 ? -5.903 -6.307 10.558 1.00 98.25 87 GLY A O 1
ATOM 638 N N . CYS A 1 88 ? -5.538 -8.123 9.297 1.00 98.44 88 CYS A N 1
ATOM 639 C CA . CYS A 1 88 ? -6.466 -7.746 8.240 1.00 98.44 88 CYS A CA 1
ATOM 640 C C . CYS A 1 88 ? -7.190 -8.968 7.666 1.00 98.44 88 CYS A C 1
ATOM 642 O O . CYS A 1 88 ? -6.660 -10.080 7.689 1.00 98.44 88 CYS A O 1
ATOM 644 N N . GLU A 1 89 ? -8.377 -8.743 7.119 1.00 98.50 89 GLU A N 1
ATOM 645 C CA . GLU A 1 89 ? -9.143 -9.724 6.351 1.00 98.50 89 GLU A CA 1
ATOM 646 C C . GLU A 1 89 ? -9.043 -9.394 4.861 1.00 98.50 89 GLU A C 1
ATOM 648 O O . GLU A 1 89 ? -9.206 -8.242 4.470 1.00 98.50 89 GLU A O 1
ATOM 653 N N . PHE A 1 90 ? -8.771 -10.391 4.020 1.00 98.31 90 PHE A N 1
ATOM 654 C CA . PHE A 1 90 ? -8.732 -10.204 2.570 1.00 98.31 90 PHE A CA 1
ATOM 655 C C . PHE A 1 90 ? -10.142 -10.218 1.985 1.00 98.31 90 PHE A C 1
ATOM 657 O O . PHE A 1 90 ? -10.910 -11.126 2.285 1.00 98.31 90 PHE A O 1
ATOM 664 N N . LEU A 1 91 ? -10.439 -9.267 1.099 1.00 98.38 91 LEU A N 1
ATOM 665 C CA . LEU A 1 91 ? -11.646 -9.267 0.264 1.00 98.38 91 LEU A CA 1
ATOM 666 C C . LEU A 1 91 ? -11.364 -9.779 -1.154 1.00 98.38 91 LEU A C 1
ATOM 668 O O . LEU A 1 91 ? -12.259 -10.251 -1.854 1.00 98.38 91 LEU A O 1
ATOM 672 N N . THR A 1 92 ? -10.107 -9.698 -1.584 1.00 98.12 92 THR A N 1
ATOM 673 C CA . THR A 1 92 ? -9.622 -10.211 -2.865 1.00 98.12 92 THR A CA 1
ATOM 674 C C . THR A 1 92 ? -8.955 -11.573 -2.674 1.00 98.12 92 THR A C 1
ATOM 676 O O . THR A 1 92 ? -8.038 -11.746 -1.870 1.00 98.12 92 THR A O 1
ATOM 679 N N . HIS A 1 93 ? -9.411 -12.568 -3.440 1.00 97.19 93 HIS A N 1
ATOM 680 C CA . HIS A 1 93 ? -8.983 -13.968 -3.285 1.00 97.19 93 HIS A CA 1
ATOM 681 C C . HIS A 1 93 ? -8.378 -14.584 -4.548 1.00 97.19 93 HIS A C 1
ATOM 683 O O . HIS A 1 93 ? -8.098 -15.783 -4.578 1.00 97.19 93 HIS A O 1
ATOM 689 N N . SER A 1 94 ? -8.173 -13.783 -5.595 1.00 97.00 94 SER A N 1
ATOM 690 C CA . SER A 1 94 ? -7.517 -14.254 -6.812 1.00 97.00 94 SER A CA 1
ATOM 691 C C . SER A 1 94 ? -6.130 -14.836 -6.488 1.00 97.00 94 SER A C 1
ATOM 693 O O . SER A 1 94 ? -5.423 -14.289 -5.630 1.00 97.00 94 SER A O 1
ATOM 695 N N . PRO A 1 95 ? -5.727 -15.942 -7.145 1.00 95.31 95 PRO A N 1
ATOM 696 C CA . PRO A 1 95 ? -4.438 -16.574 -6.899 1.00 95.31 95 PRO A CA 1
ATOM 697 C C . PRO A 1 95 ? -3.273 -15.614 -7.104 1.00 95.31 95 PRO A C 1
ATOM 699 O O . PRO A 1 95 ? -3.266 -14.838 -8.056 1.00 95.31 95 PRO A O 1
ATOM 702 N N . LYS A 1 96 ? -2.267 -15.730 -6.231 1.00 91.25 96 LYS A N 1
ATOM 703 C CA . LYS A 1 96 ? -1.051 -14.913 -6.265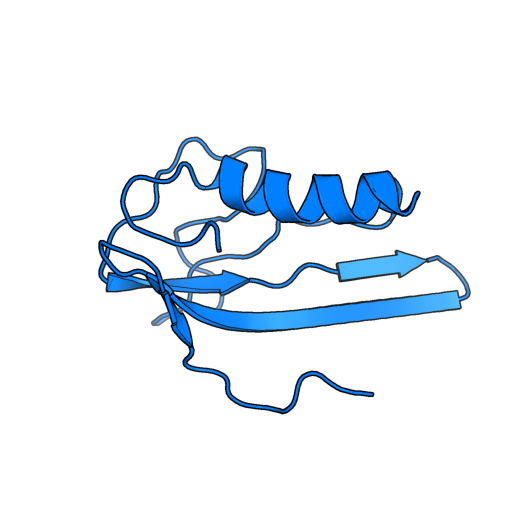 1.00 91.25 96 LYS A CA 1
ATOM 704 C C . LYS A 1 96 ? 0.119 -15.578 -6.966 1.00 91.25 96 LYS A C 1
ATOM 706 O O . LYS A 1 96 ? 1.204 -15.701 -6.408 1.00 91.25 96 LYS A O 1
ATOM 711 N N . ILE A 1 97 ? -0.160 -16.090 -8.157 1.00 89.25 97 ILE A N 1
ATOM 712 C CA . ILE A 1 97 ? 0.777 -16.859 -8.971 1.00 89.25 97 ILE A CA 1
ATOM 713 C C . ILE A 1 97 ? 0.685 -16.387 -10.421 1.00 89.25 97 ILE A C 1
ATOM 715 O O . ILE A 1 97 ? -0.394 -16.004 -10.876 1.00 89.25 97 ILE A O 1
ATOM 719 N N . ILE A 1 98 ? 1.821 -16.408 -11.112 1.00 76.88 98 ILE A N 1
ATOM 720 C CA . ILE A 1 98 ? 1.933 -16.196 -12.560 1.00 76.88 98 ILE A CA 1
ATOM 721 C C . ILE A 1 98 ? 2.249 -17.544 -13.200 1.00 76.88 98 ILE A C 1
ATOM 723 O O . ILE A 1 98 ? 3.082 -18.273 -12.612 1.00 76.88 98 ILE A O 1
#

Radius of gyration: 13.38 Å; chains: 1; bounding box: 36×28×38 Å

Foldseek 3Di:
DQFAFFRFLLVLQVVLLVVCVVVVQNVQFDDFQKAFDDPDNHDDDTRHNPDRDTHDAQTKMKGWTKGADPPPGIDIDIWIWGHYNVGIHTPDDPDPDD

pLDDT: mean 97.2, std 3.08, range [76.88, 98.81]

InterPro domains:
  IPR000994 Peptidase M24 [PF00557] (2-85)
  IPR001131 Peptidase M24B, X-Pro dipeptidase/aminopeptidase P, conserved site [PS00491] (31-43)
  IPR036005 Creatinase/aminopeptidase-like [G3DSA:3.90.230.10] (1-98)
  IPR036005 Creatinase/aminopeptidase-like [SSF55920] (2-95)
  IPR050659 Peptidase M24B family [PTHR46112] (1-96)

Sequence (98 aa):
EKVKEGVPNADVDSACREVLKEAGLAEAFTHGTGHGVGLDIHEAPTLSGLTTDTLRAGQVVTVEPGVYLPDVGGVRWEDTVIVTEQGCEFLTHSPKII

Organism: NCBI:txid408172

Secondary structure (DSSP, 8-state):
---STT-BHHHHHHHHHHHHHHTT-GGG--S-SEEE-SSSSSEEEEESTT---B--TT-EEEE--EEEETTTEEEE--EEEEE-SSSEEES-------